Protein AF-A0A9P8HW50-F1 (afdb_monomer)

Radius of gyration: 18.7 Å; Cα contacts (8 Å, |Δi|>4): 55; chains: 1; bounding box: 44×31×50 Å

Organism: NCBI:txid1670608

Structure (mmCIF, N/CA/C/O backbone):
data_AF-A0A9P8HW50-F1
#
_entry.id   AF-A0A9P8HW50-F1
#
loop_
_atom_site.group_PDB
_atom_site.id
_atom_site.type_symbol
_atom_site.label_atom_id
_atom_site.label_alt_id
_atom_site.label_comp_id
_atom_site.label_asym_id
_atom_site.label_entity_id
_atom_site.label_seq_id
_atom_site.pdbx_PDB_ins_code
_atom_site.Cartn_x
_atom_site.Cartn_y
_atom_site.Cartn_z
_atom_site.occupancy
_atom_site.B_iso_or_equiv
_atom_site.auth_seq_id
_atom_site.auth_comp_id
_atom_site.auth_asym_id
_atom_site.auth_atom_id
_atom_site.pdbx_PDB_model_num
ATOM 1 N N . MET A 1 1 ? -5.027 7.099 -6.311 1.00 77.62 1 MET A N 1
ATOM 2 C CA . MET A 1 1 ? -4.134 5.931 -6.470 1.00 77.62 1 MET A CA 1
ATOM 3 C C . MET A 1 1 ? -4.250 5.451 -7.908 1.00 77.62 1 MET A C 1
ATOM 5 O O . MET A 1 1 ? -5.367 5.417 -8.410 1.00 77.62 1 MET A O 1
ATOM 9 N N . LEU A 1 2 ? -3.144 5.155 -8.586 1.00 90.19 2 LEU A N 1
ATOM 10 C CA . LEU A 1 2 ? -3.185 4.665 -9.969 1.00 90.19 2 LEU A CA 1
ATOM 11 C C . LEU A 1 2 ? -3.407 3.139 -9.988 1.00 90.19 2 LEU A C 1
ATOM 13 O O . LEU A 1 2 ? -2.993 2.468 -9.043 1.00 90.19 2 LEU A O 1
ATOM 17 N N . PRO A 1 3 ? -4.028 2.563 -11.032 1.00 92.94 3 PRO A N 1
ATOM 18 C CA . PRO A 1 3 ? -4.408 1.147 -11.048 1.00 92.94 3 PRO A CA 1
ATOM 19 C C . PRO A 1 3 ? -3.244 0.170 -11.323 1.00 92.94 3 PRO A C 1
ATOM 21 O O . PRO A 1 3 ? -3.492 -0.984 -11.648 1.00 92.94 3 PRO A O 1
ATOM 24 N N . TYR A 1 4 ? -1.981 0.584 -11.169 1.00 92.69 4 TYR A N 1
ATOM 25 C CA . TYR A 1 4 ? -0.807 -0.215 -11.563 1.00 92.69 4 TYR A CA 1
ATOM 26 C C . TYR A 1 4 ? -0.440 -1.354 -10.606 1.00 92.69 4 TYR A C 1
ATOM 28 O O . TYR A 1 4 ? 0.274 -2.265 -11.003 1.00 92.69 4 TYR A O 1
ATOM 36 N N . LEU A 1 5 ? -0.935 -1.326 -9.364 1.00 91.69 5 LEU A N 1
ATOM 37 C CA . LEU A 1 5 ? -0.699 -2.389 -8.373 1.00 91.69 5 LEU A CA 1
ATOM 38 C C . LEU A 1 5 ? -1.953 -3.216 -8.051 1.00 91.69 5 LEU A C 1
ATOM 40 O O . LEU A 1 5 ? -1.924 -4.052 -7.148 1.00 91.69 5 LEU A O 1
ATOM 44 N N . ALA A 1 6 ? -3.080 -2.929 -8.716 1.00 91.19 6 ALA A N 1
ATOM 45 C CA . ALA A 1 6 ? -4.387 -3.530 -8.428 1.00 91.19 6 ALA A CA 1
ATOM 46 C C . ALA A 1 6 ? -4.813 -3.461 -6.938 1.00 91.19 6 ALA A C 1
ATOM 48 O O . ALA A 1 6 ? -5.595 -4.275 -6.461 1.00 91.19 6 ALA A O 1
ATOM 49 N N . GLN A 1 7 ? -4.323 -2.467 -6.184 1.00 93.00 7 GLN A N 1
ATOM 50 C CA . GLN A 1 7 ? -4.537 -2.376 -4.732 1.00 93.00 7 GLN A CA 1
ATOM 51 C C . GLN A 1 7 ? -5.766 -1.562 -4.312 1.00 93.00 7 GLN A C 1
ATOM 53 O O . GLN A 1 7 ? -5.996 -1.420 -3.118 1.00 93.00 7 GLN A O 1
ATOM 58 N N . GLY A 1 8 ? -6.546 -0.992 -5.238 1.00 92.81 8 GLY A N 1
ATOM 59 C CA . GLY A 1 8 ? -7.631 -0.071 -4.871 1.00 92.81 8 GLY A CA 1
ATOM 60 C C . GLY A 1 8 ? -8.670 -0.755 -3.983 1.00 92.81 8 GLY A C 1
ATOM 61 O O . GLY A 1 8 ? -8.867 -0.360 -2.838 1.00 92.81 8 GLY A O 1
ATOM 62 N N . ALA A 1 9 ? -9.253 -1.845 -4.489 1.00 95.06 9 ALA A N 1
ATOM 63 C CA . ALA A 1 9 ? -10.228 -2.638 -3.745 1.00 95.06 9 ALA A CA 1
ATOM 64 C C . ALA A 1 9 ? -9.619 -3.281 -2.487 1.00 95.06 9 ALA A C 1
ATOM 66 O O . ALA A 1 9 ? -10.233 -3.246 -1.424 1.00 95.06 9 ALA A O 1
ATOM 67 N N . ASN A 1 10 ? -8.392 -3.803 -2.582 1.00 94.50 10 ASN A N 1
ATOM 68 C CA . ASN A 1 10 ? -7.694 -4.409 -1.444 1.00 94.50 10 ASN A CA 1
ATOM 69 C C . ASN A 1 10 ? -7.475 -3.400 -0.309 1.00 94.50 10 ASN A C 1
ATOM 71 O O . ASN A 1 10 ? -7.733 -3.717 0.847 1.00 94.50 10 ASN A O 1
ATOM 75 N N . SER A 1 11 ? -7.077 -2.166 -0.635 1.00 95.12 11 SER A N 1
ATOM 76 C CA . SER A 1 11 ? -6.895 -1.097 0.354 1.00 95.12 11 SER A CA 1
ATOM 77 C C . SER A 1 11 ? -8.211 -0.765 1.047 1.00 95.12 11 SER A C 1
ATOM 79 O O . SER A 1 11 ? -8.231 -0.643 2.264 1.00 95.12 11 SER A O 1
ATOM 81 N N . SER A 1 12 ? -9.320 -0.702 0.304 1.00 96.75 12 SER A N 1
ATOM 82 C CA . SER A 1 12 ? -10.644 -0.477 0.895 1.00 96.75 12 SER A CA 1
ATOM 83 C C . SER A 1 12 ? -11.097 -1.623 1.806 1.00 96.75 12 SER A C 1
ATOM 85 O O . SER A 1 12 ? -11.747 -1.369 2.818 1.00 96.75 12 SER A O 1
ATOM 87 N N . LEU A 1 13 ? -10.752 -2.875 1.483 1.00 98.19 13 LEU A N 1
ATOM 88 C CA . LEU A 1 13 ? -11.011 -4.021 2.362 1.00 98.19 13 LEU A CA 1
ATOM 89 C C . LEU A 1 13 ? -10.187 -3.931 3.655 1.00 98.19 13 LEU A C 1
ATOM 91 O O . LEU A 1 13 ? -10.738 -4.118 4.740 1.00 98.19 13 LEU A O 1
ATOM 95 N N . GLU A 1 14 ? -8.894 -3.601 3.552 1.00 97.75 14 GLU A N 1
ATOM 96 C CA . GLU A 1 14 ? -8.027 -3.351 4.711 1.00 97.75 14 GLU A CA 1
ATOM 97 C C . GLU A 1 14 ? -8.589 -2.210 5.587 1.00 97.75 14 GLU A C 1
ATOM 99 O O . GLU A 1 14 ? -8.693 -2.353 6.807 1.00 97.75 14 GLU A O 1
ATOM 104 N N . ASP A 1 15 ? -9.000 -1.099 4.970 1.00 98.25 15 ASP A N 1
ATOM 105 C CA . ASP A 1 15 ? -9.584 0.063 5.646 1.00 98.25 15 ASP A CA 1
ATOM 106 C C . ASP A 1 15 ? -10.882 -0.305 6.376 1.00 98.25 15 ASP A C 1
ATOM 108 O O . ASP A 1 15 ? -11.051 0.027 7.550 1.00 98.25 15 ASP A O 1
ATOM 112 N N . GLY A 1 16 ? -11.779 -1.040 5.711 1.00 98.38 16 GLY A N 1
ATOM 113 C CA . GLY A 1 16 ? -13.034 -1.508 6.293 1.00 98.38 16 GLY A CA 1
ATOM 114 C C . GLY A 1 16 ? -12.821 -2.430 7.494 1.00 98.38 16 GLY A C 1
ATOM 115 O O . GLY A 1 16 ? -13.502 -2.280 8.510 1.00 98.38 16 GLY A O 1
ATOM 116 N N . ALA A 1 17 ? -11.847 -3.342 7.419 1.00 98.56 17 ALA A N 1
ATOM 117 C CA . ALA A 1 17 ? -11.506 -4.233 8.524 1.00 98.56 17 ALA A CA 1
ATOM 118 C C . ALA A 1 17 ? -10.972 -3.460 9.743 1.00 98.56 17 ALA A C 1
ATOM 120 O O . ALA A 1 17 ? -11.445 -3.668 10.863 1.00 98.56 17 ALA A O 1
ATOM 121 N N . VAL A 1 18 ? -10.023 -2.540 9.533 1.00 98.56 18 VAL A N 1
ATOM 122 C CA . VAL A 1 18 ? -9.428 -1.745 10.621 1.00 98.56 18 VAL A CA 1
ATOM 123 C C . VAL A 1 18 ? -10.454 -0.794 11.229 1.00 98.56 18 VAL A C 1
ATOM 125 O O . VAL A 1 18 ? -10.629 -0.775 12.448 1.00 98.56 18 VAL A O 1
ATOM 128 N N . LEU A 1 19 ? -11.172 -0.036 10.400 1.00 98.38 19 LEU A N 1
ATOM 129 C CA . LEU A 1 19 ? -12.167 0.918 10.876 1.00 98.38 19 LEU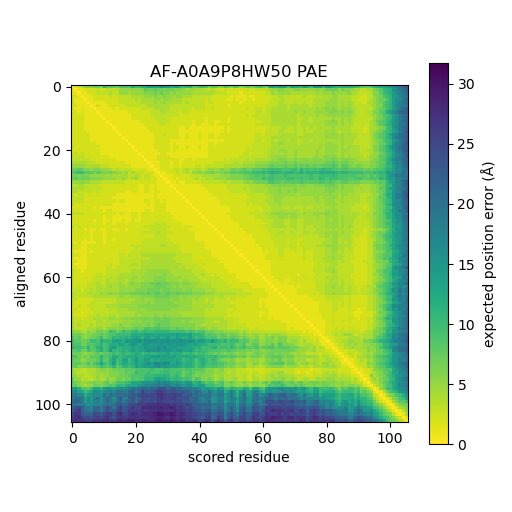 A CA 1
ATOM 130 C C . LEU A 1 19 ? -13.322 0.210 11.592 1.00 98.38 19 LEU A C 1
ATOM 132 O O . LEU A 1 19 ? -13.720 0.634 12.675 1.00 98.38 19 LEU A O 1
ATOM 136 N N . GLY A 1 20 ? -13.823 -0.898 11.036 1.00 98.50 20 GLY A N 1
ATOM 137 C CA . GLY A 1 20 ? -14.870 -1.705 11.660 1.00 98.50 20 GLY A CA 1
ATOM 138 C C . GLY A 1 20 ? -14.451 -2.251 13.026 1.00 98.50 20 GLY A C 1
ATOM 139 O O . GLY A 1 20 ? -15.221 -2.176 13.986 1.00 98.50 20 GLY A O 1
ATOM 140 N N . PHE A 1 21 ? -13.209 -2.731 13.150 1.00 98.56 21 PHE A N 1
ATOM 141 C CA . PHE A 1 21 ? -12.662 -3.178 14.429 1.00 98.56 21 PHE A CA 1
ATOM 142 C C . PHE A 1 21 ? -12.597 -2.043 15.461 1.00 98.56 21 PHE A C 1
ATOM 144 O O . PHE A 1 21 ? -13.063 -2.223 16.587 1.00 98.56 21 PHE A O 1
ATOM 151 N N . LEU A 1 22 ? -12.052 -0.881 15.084 1.00 98.44 22 LEU A N 1
ATOM 152 C CA . LEU A 1 22 ? -11.903 0.274 15.977 1.00 98.44 22 LEU A CA 1
ATOM 153 C C . LEU A 1 22 ? -13.261 0.817 16.430 1.00 98.44 22 LEU A C 1
ATOM 155 O O . LEU A 1 22 ? -13.485 1.008 17.626 1.00 98.44 22 LEU A O 1
ATOM 159 N N . LEU A 1 23 ? -14.204 0.979 15.500 1.00 98.00 23 LEU A N 1
ATOM 160 C CA . LEU A 1 23 ? -15.561 1.421 15.820 1.00 98.00 23 LEU A CA 1
ATOM 161 C C . LEU A 1 23 ? -16.301 0.416 16.718 1.00 98.00 23 LEU A C 1
ATOM 163 O O . LEU A 1 23 ? -17.054 0.831 17.593 1.00 98.00 23 LEU A O 1
ATOM 167 N N . GLY A 1 24 ? -16.029 -0.889 16.606 1.00 97.94 24 GLY A N 1
ATOM 168 C CA . GLY A 1 24 ? -16.562 -1.904 17.528 1.00 97.94 24 GLY A CA 1
ATOM 169 C C . GLY A 1 24 ? -16.077 -1.766 18.984 1.00 97.94 24 GLY A C 1
ATOM 170 O O . GLY A 1 24 ? -16.664 -2.348 19.908 1.00 97.94 24 GLY A O 1
ATOM 171 N N . LYS A 1 25 ? -15.009 -0.996 19.228 1.00 96.81 25 LYS A N 1
ATOM 172 C CA . LYS A 1 25 ? -14.493 -0.693 20.575 1.00 96.81 25 LYS A CA 1
ATOM 173 C C . LYS A 1 25 ? -15.057 0.596 21.167 1.00 96.81 25 LYS A C 1
ATOM 175 O O . LYS A 1 25 ? -14.972 0.767 22.381 1.00 96.81 25 LYS A O 1
ATOM 180 N N . VAL A 1 26 ? -15.677 1.451 20.357 1.00 97.44 26 VAL A N 1
ATOM 181 C CA . VAL A 1 26 ? -16.313 2.692 20.814 1.00 97.44 26 VAL A CA 1
ATOM 182 C C . VAL A 1 26 ? -17.452 2.365 21.791 1.00 97.44 26 VAL A C 1
ATOM 184 O O . VAL A 1 26 ? -18.181 1.381 21.628 1.00 97.44 26 VAL A O 1
ATOM 187 N N . ARG A 1 27 ? -17.577 3.163 22.858 1.00 94.75 27 ARG A N 1
ATOM 188 C CA . ARG A 1 27 ? -18.624 3.015 23.894 1.00 94.75 27 ARG A CA 1
ATOM 189 C C . ARG A 1 27 ? -19.562 4.217 23.986 1.00 94.75 27 ARG A C 1
ATOM 191 O O . ARG A 1 27 ? -20.646 4.090 24.546 1.00 94.75 27 ARG A O 1
ATOM 198 N N . GLY A 1 28 ? -19.185 5.332 23.372 1.00 95.06 28 GLY A N 1
ATOM 199 C CA . GLY A 1 28 ? -19.969 6.555 23.306 1.00 95.06 28 GLY A CA 1
ATOM 200 C C . GLY A 1 28 ? -19.410 7.500 22.245 1.00 95.06 28 GLY A C 1
ATOM 201 O O . GLY A 1 28 ? -18.324 7.286 21.702 1.00 95.06 28 GLY A O 1
ATOM 202 N N . LYS A 1 29 ? -20.183 8.528 21.889 1.00 95.50 29 LYS A N 1
ATOM 203 C CA . LYS A 1 29 ? -19.855 9.434 20.774 1.00 95.50 29 LYS A CA 1
ATOM 204 C C . LYS A 1 29 ? -18.547 10.198 20.993 1.00 95.50 29 LYS A C 1
ATOM 206 O O . LYS A 1 29 ? -17.873 10.541 20.030 1.00 95.50 29 LYS A O 1
ATOM 211 N N . GLU A 1 30 ? -18.192 10.436 22.247 1.00 96.19 30 GLU A N 1
ATOM 212 C CA . GLU A 1 30 ? -16.978 11.118 22.680 1.00 96.19 30 GLU A CA 1
ATOM 213 C C . GLU A 1 30 ? -15.687 10.388 22.277 1.00 96.19 30 GLU A C 1
ATOM 215 O O . GLU A 1 30 ? -14.698 11.052 21.992 1.00 96.19 30 GLU A O 1
ATOM 220 N N . THR A 1 31 ? -15.708 9.053 22.157 1.00 96.12 31 THR A N 1
ATOM 221 C CA . THR A 1 31 ? -14.522 8.244 21.790 1.00 96.12 31 THR A CA 1
ATOM 222 C C . THR A 1 31 ? -14.409 7.952 20.288 1.00 96.12 31 THR A C 1
ATOM 224 O O . THR A 1 31 ? -13.458 7.308 19.847 1.00 96.12 31 THR A O 1
ATOM 227 N N . ILE A 1 32 ? -15.349 8.440 19.465 1.00 97.88 32 ILE A N 1
ATOM 228 C CA . ILE A 1 32 ? -15.304 8.254 18.003 1.00 97.88 32 ILE A CA 1
ATOM 229 C C . ILE A 1 32 ? -14.088 8.962 17.404 1.00 97.88 32 ILE A C 1
ATOM 231 O O . ILE A 1 32 ? -13.421 8.397 16.541 1.00 97.88 32 ILE A O 1
ATOM 235 N N . LYS A 1 33 ? -13.793 10.187 17.857 1.00 97.88 33 LYS A N 1
ATOM 236 C CA . LYS A 1 33 ? -12.661 10.970 17.348 1.00 97.88 33 LYS A CA 1
ATOM 237 C C . LYS A 1 33 ? -11.344 10.214 17.535 1.00 97.88 33 LYS A C 1
ATOM 239 O O . LYS A 1 33 ? -10.607 10.055 16.569 1.00 97.88 33 LYS A O 1
ATOM 244 N N . ASP A 1 34 ? -11.115 9.676 18.728 1.00 97.38 34 ASP A N 1
ATOM 245 C CA . ASP A 1 34 ? -9.900 8.923 19.053 1.00 97.38 34 ASP A CA 1
ATOM 246 C C . ASP A 1 34 ? -9.766 7.660 18.184 1.00 97.38 34 ASP A C 1
ATOM 248 O O . ASP A 1 34 ? -8.682 7.332 17.701 1.00 97.38 34 ASP A O 1
ATOM 252 N N . ALA A 1 35 ? -10.881 6.965 17.919 1.00 98.31 35 ALA A N 1
ATOM 253 C CA . ALA A 1 35 ? -10.899 5.808 17.026 1.00 98.31 35 ALA A CA 1
ATOM 254 C C . ALA A 1 35 ? -10.547 6.182 15.573 1.00 98.31 35 ALA A C 1
ATOM 256 O O . ALA A 1 35 ? -9.824 5.439 14.908 1.00 98.31 35 ALA A O 1
ATOM 257 N N . LEU A 1 36 ? -11.023 7.329 15.078 1.00 98.38 36 LEU A N 1
ATOM 258 C CA . LEU A 1 36 ? -10.700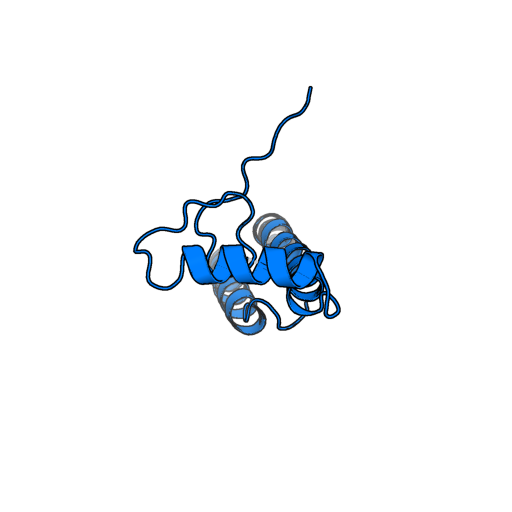 7.820 13.733 1.00 98.38 36 LEU A CA 1
ATOM 259 C C . LEU A 1 36 ? -9.242 8.284 13.615 1.00 98.38 36 LEU A C 1
ATOM 261 O O . LEU A 1 36 ? -8.602 8.022 12.598 1.00 98.38 36 LEU A O 1
ATOM 265 N N . GLU A 1 37 ? -8.693 8.914 14.653 1.00 98.50 37 GLU A N 1
ATOM 266 C CA . GLU A 1 37 ? -7.274 9.286 14.696 1.00 98.50 37 GLU A CA 1
ATOM 267 C C . GLU A 1 37 ? -6.378 8.046 14.693 1.00 98.50 37 GLU A C 1
ATOM 269 O O . GLU A 1 37 ? -5.401 7.976 13.948 1.00 98.50 37 GLU A O 1
ATOM 274 N N . MET A 1 38 ? -6.750 7.016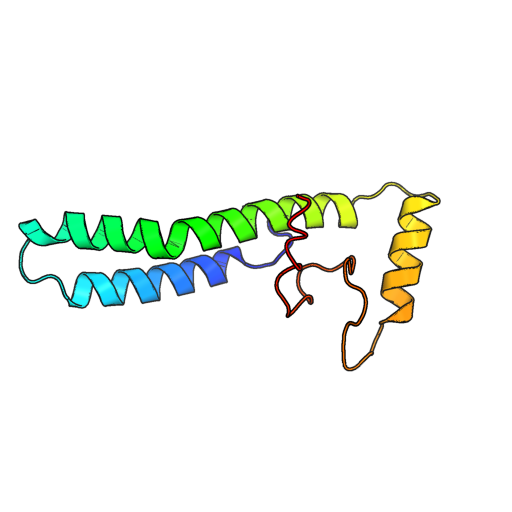 15.456 1.00 98.25 38 MET A N 1
ATOM 275 C CA . MET A 1 38 ? -6.039 5.739 15.452 1.00 98.25 38 MET A CA 1
ATOM 276 C C . MET A 1 38 ? -6.116 5.047 14.087 1.00 98.25 38 MET A C 1
ATOM 278 O O . MET A 1 38 ? -5.112 4.518 13.609 1.00 98.25 38 MET A O 1
ATOM 282 N N . TYR A 1 39 ? -7.280 5.084 13.433 1.00 98.62 39 TYR A N 1
ATOM 283 C CA . TYR A 1 39 ? -7.435 4.602 12.062 1.00 98.62 39 TYR A CA 1
ATOM 284 C C . TYR A 1 39 ? -6.470 5.316 11.104 1.00 98.62 39 TYR A C 1
ATOM 286 O O . TYR A 1 39 ? -5.759 4.641 10.357 1.00 98.62 39 TYR A O 1
ATOM 294 N N . GLU A 1 40 ? -6.397 6.654 11.149 1.00 98.44 40 GLU A N 1
ATOM 295 C CA . GLU A 1 40 ? -5.478 7.420 10.300 1.00 98.44 40 GLU A CA 1
ATOM 296 C C . GLU A 1 40 ? -4.027 6.996 10.547 1.00 98.44 40 GLU A C 1
ATOM 298 O O . GLU A 1 40 ? -3.322 6.667 9.592 1.00 98.44 40 GLU A O 1
ATOM 303 N N . VAL A 1 41 ? -3.593 6.931 11.809 1.00 98.31 41 VAL A N 1
ATOM 304 C CA . VAL A 1 41 ? -2.223 6.526 12.169 1.00 98.31 41 VAL A CA 1
ATOM 305 C C . VAL A 1 41 ? -1.880 5.142 11.607 1.00 98.31 41 VAL A C 1
ATOM 307 O O . VAL A 1 41 ? -0.797 4.955 11.054 1.00 98.31 41 VAL A O 1
ATOM 310 N N . ILE A 1 42 ? -2.803 4.181 11.697 1.00 97.94 42 ILE A N 1
ATOM 311 C CA . ILE A 1 42 ? -2.587 2.808 11.220 1.00 97.94 42 ILE A CA 1
ATOM 312 C C . ILE A 1 42 ? -2.563 2.736 9.684 1.00 97.94 42 ILE A C 1
ATOM 314 O O . ILE A 1 42 ? -1.772 1.984 9.110 1.00 97.94 42 ILE A O 1
ATOM 318 N N . ARG A 1 43 ? -3.439 3.478 8.994 1.00 98.00 43 ARG A N 1
ATOM 319 C CA . ARG A 1 43 ? -3.711 3.278 7.558 1.00 98.00 43 ARG A CA 1
ATOM 320 C C . ARG A 1 43 ? -2.996 4.245 6.625 1.00 98.00 43 ARG A C 1
ATOM 322 O O . ARG A 1 43 ? -2.705 3.874 5.486 1.00 98.00 43 ARG A O 1
ATOM 329 N N . LYS A 1 44 ? -2.649 5.446 7.089 1.00 96.88 44 LYS A N 1
ATOM 330 C CA . LYS A 1 44 ? -2.038 6.497 6.261 1.00 96.88 44 LYS A CA 1
ATOM 331 C C . LYS A 1 44 ? -0.733 6.049 5.616 1.00 96.88 44 LYS A C 1
ATOM 333 O O . LYS A 1 44 ? -0.605 6.108 4.396 1.00 96.88 44 LYS A O 1
ATOM 338 N N . GLY A 1 45 ? 0.198 5.516 6.411 1.00 95.62 45 GLY A N 1
ATOM 339 C CA . GLY A 1 45 ? 1.498 5.065 5.905 1.00 95.62 45 GLY A CA 1
ATOM 340 C C . GLY A 1 45 ? 1.373 3.981 4.830 1.00 95.62 45 GLY A C 1
ATOM 341 O O . GLY A 1 45 ? 2.067 4.027 3.813 1.00 95.62 45 GLY A O 1
ATOM 342 N N . ARG A 1 46 ? 0.430 3.046 5.007 1.00 94.38 46 ARG A N 1
ATOM 343 C CA . ARG A 1 46 ? 0.133 2.001 4.021 1.00 94.38 46 ARG A CA 1
ATOM 344 C C . ARG A 1 46 ? -0.441 2.589 2.732 1.00 94.38 46 ARG A C 1
ATOM 346 O O . ARG A 1 46 ? 0.068 2.272 1.658 1.00 94.38 46 ARG A O 1
ATOM 353 N N . GLY A 1 47 ? -1.452 3.452 2.824 1.00 94.19 47 GLY A N 1
ATOM 354 C CA . GLY A 1 47 ? -2.076 4.082 1.656 1.00 94.19 47 GLY A CA 1
ATOM 355 C C . GLY A 1 47 ? -1.095 4.938 0.849 1.00 94.19 47 GLY A C 1
ATOM 356 O O . GLY A 1 47 ? -1.036 4.840 -0.378 1.00 94.19 47 GLY A O 1
ATOM 357 N N . GLU A 1 48 ? -0.261 5.724 1.531 1.00 95.00 48 GLU A N 1
ATOM 358 C CA . GLU A 1 48 ? 0.777 6.536 0.891 1.00 95.00 48 GLU A CA 1
ATOM 359 C C . GLU A 1 48 ? 1.858 5.678 0.223 1.00 95.00 48 GLU A C 1
ATOM 361 O O . GLU A 1 48 ? 2.296 6.004 -0.881 1.00 95.00 48 GLU A O 1
ATOM 366 N N . ALA A 1 49 ? 2.270 4.568 0.847 1.00 92.12 49 ALA A N 1
ATOM 367 C CA . ALA A 1 49 ? 3.229 3.639 0.253 1.00 92.12 49 ALA A CA 1
ATOM 368 C C . ALA A 1 49 ? 2.697 3.038 -1.054 1.00 92.12 49 ALA A C 1
ATOM 370 O O . ALA A 1 49 ? 3.376 3.113 -2.075 1.00 92.12 49 ALA A O 1
ATOM 371 N N . ILE A 1 50 ? 1.456 2.540 -1.063 1.00 92.50 50 ILE A N 1
ATOM 372 C CA . ILE A 1 50 ? 0.821 2.027 -2.288 1.00 92.50 50 ILE A CA 1
ATOM 373 C C . ILE A 1 50 ? 0.741 3.123 -3.355 1.00 92.50 50 ILE A C 1
ATOM 375 O O . ILE A 1 50 ? 1.007 2.868 -4.532 1.00 92.50 50 ILE A O 1
ATOM 379 N N . GLY A 1 51 ? 0.388 4.347 -2.954 1.00 92.88 51 GLY A N 1
ATOM 380 C CA . GLY A 1 51 ? 0.359 5.505 -3.840 1.00 92.88 51 GLY A CA 1
ATOM 381 C C . GLY A 1 51 ? 1.705 5.735 -4.527 1.00 92.88 51 GLY A C 1
ATOM 382 O O . GLY A 1 51 ? 1.752 5.765 -5.756 1.00 92.88 51 GLY A O 1
ATOM 383 N N . ARG A 1 52 ? 2.789 5.836 -3.748 1.00 92.50 52 ARG A N 1
ATOM 384 C CA . ARG A 1 52 ? 4.157 6.030 -4.259 1.00 92.50 52 ARG A CA 1
ATOM 385 C C . ARG A 1 52 ? 4.597 4.895 -5.179 1.00 92.50 52 ARG A C 1
ATOM 387 O O . ARG A 1 52 ? 5.036 5.166 -6.294 1.00 92.50 52 ARG A O 1
ATOM 394 N N . GLU A 1 53 ? 4.425 3.641 -4.764 1.00 91.19 53 GLU A N 1
ATOM 395 C CA . GLU A 1 53 ? 4.820 2.496 -5.593 1.00 91.19 53 GLU A CA 1
ATOM 396 C C . GLU A 1 53 ? 3.999 2.414 -6.888 1.00 91.19 53 GLU A C 1
ATOM 398 O O . GLU A 1 53 ? 4.531 2.026 -7.922 1.00 91.19 53 GLU A O 1
ATOM 403 N N . SER A 1 54 ? 2.732 2.847 -6.885 1.00 92.12 54 SER A N 1
ATOM 404 C CA . SER A 1 54 ? 1.916 2.887 -8.109 1.00 92.12 54 SER A CA 1
ATOM 405 C C . SER A 1 54 ? 2.445 3.897 -9.132 1.00 92.12 54 SER A C 1
ATOM 407 O O . SER A 1 54 ? 2.341 3.653 -10.333 1.00 92.12 54 SER A O 1
ATOM 409 N N . PHE A 1 55 ? 3.006 5.026 -8.686 1.00 93.31 55 PHE A N 1
ATOM 410 C CA . PHE A 1 55 ? 3.659 5.987 -9.583 1.00 93.31 55 PHE A CA 1
ATOM 411 C C . PHE A 1 55 ? 4.965 5.434 -10.152 1.00 93.31 55 PHE A C 1
ATOM 413 O O . PHE A 1 55 ? 5.178 5.538 -11.356 1.00 93.31 5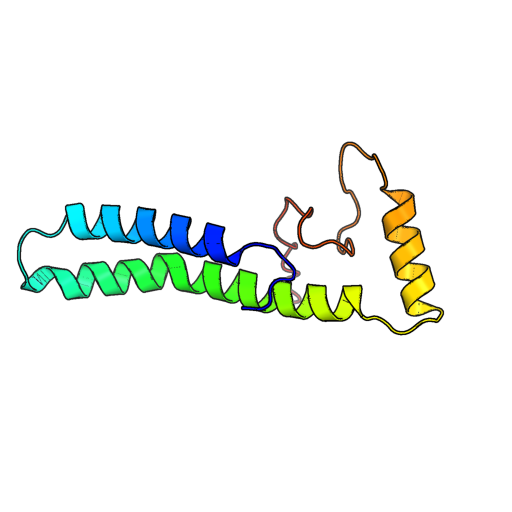5 PHE A O 1
ATOM 420 N N . ARG A 1 56 ? 5.779 4.768 -9.327 1.00 91.38 56 ARG A N 1
ATOM 421 C CA . ARG A 1 56 ? 6.994 4.098 -9.811 1.00 91.38 56 ARG A CA 1
ATOM 422 C C . ARG A 1 56 ? 6.667 2.986 -10.804 1.00 91.38 56 ARG A C 1
ATOM 424 O O . ARG A 1 56 ? 7.275 2.912 -11.860 1.00 91.38 56 ARG A O 1
ATOM 431 N N . GLN A 1 57 ? 5.649 2.171 -10.519 1.00 93.88 57 GLN A N 1
ATOM 432 C CA . GLN A 1 57 ? 5.205 1.127 -11.443 1.00 93.88 57 GLN A CA 1
ATOM 433 C C . GLN A 1 57 ? 4.727 1.720 -12.774 1.00 93.88 57 GLN A C 1
ATOM 435 O O . GLN A 1 57 ? 5.019 1.161 -13.826 1.00 93.88 57 GLN A O 1
ATOM 440 N N . ARG A 1 58 ? 4.023 2.863 -12.752 1.00 94.38 58 ARG A N 1
ATOM 441 C CA . ARG A 1 58 ? 3.662 3.587 -13.980 1.00 94.38 58 ARG A CA 1
ATOM 442 C C . ARG A 1 58 ? 4.904 3.899 -14.809 1.00 94.38 58 ARG A C 1
ATOM 444 O O . ARG A 1 58 ? 4.891 3.623 -16.001 1.00 94.38 58 ARG A O 1
ATOM 451 N N . GLU A 1 59 ? 5.922 4.487 -14.187 1.00 93.44 59 GLU A N 1
ATOM 452 C CA . GLU A 1 59 ? 7.172 4.874 -14.852 1.00 93.44 59 GLU A CA 1
ATOM 453 C C . GLU A 1 59 ? 7.860 3.651 -15.456 1.00 93.44 59 GLU A C 1
ATOM 455 O O . GLU A 1 59 ? 8.114 3.636 -16.655 1.00 93.44 59 GLU A O 1
ATOM 460 N N . THR A 1 60 ? 8.030 2.579 -14.678 1.00 93.50 60 THR A N 1
ATOM 461 C CA . THR A 1 60 ? 8.647 1.334 -15.149 1.00 93.50 60 THR A CA 1
ATOM 462 C C . THR A 1 60 ? 7.882 0.680 -16.299 1.00 93.50 60 THR A C 1
ATOM 464 O O . THR A 1 60 ? 8.498 0.098 -17.186 1.00 93.50 60 THR A O 1
ATOM 467 N N . LEU A 1 61 ? 6.546 0.745 -16.308 1.00 92.25 61 LEU A N 1
ATOM 468 C CA . LEU A 1 61 ? 5.728 0.140 -17.365 1.00 92.25 61 LEU A CA 1
ATOM 469 C C . LEU A 1 61 ? 5.656 0.979 -18.648 1.00 92.25 61 LEU A C 1
ATOM 471 O O . LEU A 1 61 ? 5.324 0.420 -19.687 1.00 92.25 61 LEU A O 1
AT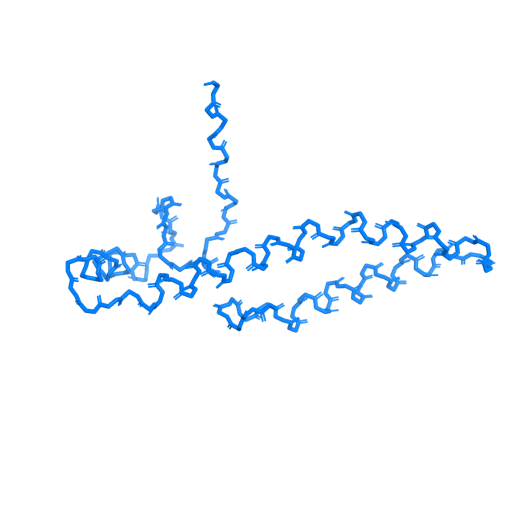OM 475 N N . HIS A 1 62 ? 5.969 2.276 -18.585 1.00 95.38 62 HIS A N 1
ATOM 476 C CA . HIS A 1 62 ? 5.868 3.209 -19.716 1.00 95.38 62 HIS A CA 1
ATOM 477 C C . HIS A 1 62 ? 7.228 3.769 -20.151 1.00 95.38 62 HIS A C 1
ATOM 479 O O . HIS A 1 62 ? 7.277 4.848 -20.744 1.00 95.38 62 HIS A O 1
ATOM 485 N N . ILE A 1 63 ? 8.327 3.069 -19.853 1.00 96.44 63 ILE A N 1
ATOM 486 C CA . ILE A 1 63 ? 9.634 3.411 -20.425 1.00 96.44 63 ILE A CA 1
ATOM 487 C C . ILE A 1 63 ? 9.490 3.351 -21.956 1.00 96.44 63 ILE A C 1
ATOM 489 O O . ILE A 1 63 ? 9.012 2.329 -22.458 1.00 96.44 63 ILE A O 1
ATOM 493 N N . PRO A 1 64 ? 9.834 4.425 -22.693 1.00 97.56 64 PRO A N 1
ATOM 494 C CA . PRO A 1 64 ? 9.809 4.405 -24.149 1.00 97.56 64 PRO A CA 1
ATOM 495 C C . PRO A 1 64 ? 10.740 3.330 -24.709 1.00 97.56 64 PRO A C 1
ATOM 497 O O . PRO A 1 64 ? 11.752 3.001 -24.091 1.00 97.56 64 PRO A O 1
ATOM 500 N N . ASP A 1 65 ? 10.429 2.838 -25.904 1.00 97.81 65 ASP A N 1
ATOM 501 C CA . ASP A 1 65 ? 11.275 1.868 -26.598 1.00 97.81 65 ASP A CA 1
ATOM 502 C C . ASP A 1 65 ? 12.722 2.382 -26.709 1.00 97.81 65 ASP A C 1
ATOM 504 O O . ASP A 1 65 ? 12.970 3.518 -27.132 1.00 97.81 65 ASP A O 1
ATOM 508 N N . GLY A 1 66 ? 13.683 1.544 -26.313 1.00 98.00 66 GLY A N 1
ATOM 509 C CA . GLY A 1 66 ? 15.103 1.885 -26.292 1.00 98.00 66 GLY A CA 1
ATOM 510 C C . GLY A 1 66 ? 15.904 1.101 -25.247 1.00 98.00 66 GLY A C 1
ATOM 511 O O . GLY A 1 66 ? 15.363 0.218 -24.582 1.00 98.00 66 GLY A O 1
ATOM 512 N N . PRO A 1 67 ? 17.191 1.445 -25.047 1.00 98.12 67 PRO A N 1
ATOM 513 C CA . PRO A 1 67 ? 18.103 0.661 -24.209 1.00 98.12 67 PRO A CA 1
ATOM 514 C C . PRO A 1 67 ? 17.633 0.459 -22.759 1.00 98.12 67 PRO A C 1
ATOM 516 O O . PRO A 1 67 ? 17.865 -0.590 -22.165 1.00 98.12 67 PRO A O 1
ATOM 519 N N . GLU A 1 68 ? 16.953 1.450 -22.178 1.00 95.94 68 GLU A N 1
ATOM 520 C CA . GLU A 1 68 ? 16.412 1.362 -20.814 1.00 95.94 68 GLU A CA 1
ATOM 521 C C . GLU A 1 68 ? 15.251 0.361 -20.721 1.00 95.94 68 GLU A C 1
ATOM 523 O O . GLU A 1 68 ? 15.150 -0.404 -19.759 1.00 95.94 68 GLU A O 1
ATOM 528 N N . GLN A 1 69 ? 14.393 0.332 -21.742 1.00 97.50 69 GLN A N 1
ATOM 529 C CA . GLN A 1 69 ? 13.293 -0.618 -21.839 1.00 97.50 69 GLN A CA 1
ATOM 530 C C . GLN A 1 69 ? 13.818 -2.037 -22.103 1.00 97.50 69 GLN A C 1
ATOM 532 O O . GLN A 1 69 ? 13.356 -2.976 -21.457 1.00 97.50 69 GLN A O 1
ATOM 537 N N . GLU A 1 70 ? 14.833 -2.192 -22.955 1.00 97.56 70 GLU A N 1
ATOM 538 C CA . GLU A 1 70 ? 15.510 -3.474 -23.197 1.00 97.56 70 GLU A CA 1
ATOM 539 C C . GLU A 1 70 ? 16.152 -4.036 -21.918 1.00 97.56 70 GLU A C 1
ATOM 541 O O . GLU A 1 70 ? 16.013 -5.224 -21.622 1.00 97.56 70 GLU A O 1
ATOM 546 N N . ALA A 1 71 ? 16.810 -3.189 -21.118 1.00 95.00 71 ALA A N 1
ATOM 547 C CA . ALA A 1 71 ? 17.393 -3.595 -19.840 1.00 95.00 71 ALA A CA 1
ATOM 548 C C . ALA A 1 71 ? 16.320 -4.075 -18.846 1.00 95.00 71 ALA A C 1
ATOM 550 O O . ALA A 1 71 ? 16.468 -5.133 -18.233 1.00 95.00 71 ALA A O 1
ATOM 551 N N . ARG A 1 72 ? 15.207 -3.337 -18.733 1.00 94.62 72 ARG A N 1
ATOM 552 C CA . ARG A 1 72 ? 14.049 -3.721 -17.911 1.00 94.62 72 ARG A CA 1
ATOM 553 C C . ARG A 1 72 ? 13.496 -5.080 -18.340 1.00 94.62 72 ARG A C 1
ATOM 555 O O . ARG A 1 72 ? 13.232 -5.936 -17.494 1.00 94.62 72 ARG A O 1
ATOM 562 N N . ASP A 1 73 ? 13.313 -5.280 -19.641 1.00 95.62 73 ASP A N 1
ATOM 563 C CA . ASP A 1 73 ? 12.805 -6.527 -20.213 1.00 95.62 73 ASP A CA 1
ATOM 564 C C . ASP A 1 73 ? 13.751 -7.705 -19.958 1.00 95.62 73 ASP A C 1
ATOM 566 O O . ASP A 1 73 ? 13.288 -8.789 -19.603 1.00 95.62 73 ASP A O 1
ATOM 570 N N . ALA A 1 74 ? 15.066 -7.498 -20.064 1.00 94.62 74 ALA A N 1
ATOM 571 C CA . ALA A 1 74 ? 16.056 -8.522 -19.745 1.00 94.62 74 ALA A CA 1
ATOM 572 C C . ALA A 1 74 ? 15.949 -8.980 -18.280 1.00 94.62 74 ALA A C 1
ATOM 574 O O . ALA A 1 74 ? 15.955 -10.183 -18.015 1.00 94.62 74 ALA A O 1
ATOM 575 N N . THR A 1 75 ? 15.767 -8.048 -17.336 1.00 91.94 75 THR A N 1
ATOM 576 C CA . THR A 1 75 ? 15.529 -8.378 -15.921 1.00 91.94 75 THR A CA 1
ATOM 577 C C . THR A 1 75 ? 14.238 -9.177 -15.728 1.00 91.94 75 THR A C 1
ATOM 579 O O . THR A 1 75 ? 14.234 -10.172 -15.003 1.00 91.94 75 THR A O 1
ATOM 582 N N . LEU A 1 76 ? 13.145 -8.783 -16.393 1.00 91.56 76 LEU A N 1
ATOM 583 C CA . LEU A 1 76 ? 11.875 -9.516 -16.331 1.00 91.56 76 LEU A CA 1
ATOM 584 C C . LEU A 1 76 ? 12.008 -10.941 -16.886 1.00 91.56 76 LEU A C 1
ATOM 586 O O . LEU A 1 76 ? 11.503 -11.883 -16.279 1.00 91.56 76 LEU A O 1
ATOM 590 N N . LEU A 1 77 ? 12.694 -11.106 -18.020 1.00 93.06 77 LEU A N 1
ATOM 591 C CA . LEU A 1 77 ? 12.919 -12.407 -18.650 1.00 93.06 77 LEU A CA 1
ATOM 592 C C . LEU A 1 77 ? 13.804 -13.315 -17.795 1.00 93.06 77 LEU A C 1
ATOM 594 O O . LEU A 1 77 ? 13.526 -14.507 -17.695 1.00 93.06 77 LEU A O 1
ATOM 598 N N . MET A 1 78 ? 14.832 -12.759 -17.149 1.00 90.31 78 MET A N 1
ATOM 599 C CA . MET A 1 78 ? 15.750 -13.515 -16.295 1.00 90.31 78 MET A CA 1
ATOM 600 C C . MET A 1 78 ? 15.037 -14.213 -15.130 1.00 90.31 78 MET A C 1
ATOM 602 O O . MET A 1 78 ? 15.459 -15.291 -14.719 1.00 90.31 78 MET A O 1
ATOM 606 N N . GLN A 1 79 ? 13.962 -13.620 -14.603 1.00 86.50 79 GLN A N 1
ATOM 607 C CA . GLN A 1 79 ? 13.232 -14.153 -13.444 1.00 86.50 79 GLN A CA 1
ATOM 608 C C . GLN A 1 79 ? 11.862 -14.731 -13.801 1.00 86.50 79 GLN A C 1
ATOM 610 O O . GLN A 1 79 ? 11.058 -15.043 -12.920 1.00 86.50 79 GLN A O 1
ATOM 615 N N . LEU A 1 80 ? 11.581 -14.906 -15.093 1.00 86.00 80 LEU A N 1
ATOM 616 C CA . LEU A 1 80 ? 10.325 -15.483 -15.538 1.00 86.00 80 LEU A CA 1
ATOM 617 C C . LEU A 1 80 ? 10.237 -16.955 -15.108 1.00 86.00 80 LEU A C 1
ATOM 619 O O . LEU A 1 80 ? 10.995 -17.801 -15.574 1.00 86.00 80 LEU A O 1
ATOM 623 N N . GLY A 1 81 ? 9.283 -17.260 -14.228 1.00 82.06 81 GLY A N 1
ATOM 624 C CA . GLY A 1 81 ? 9.088 -18.611 -13.693 1.00 82.06 81 GLY A CA 1
ATOM 625 C C . GLY A 1 81 ? 10.066 -19.000 -12.581 1.00 82.06 81 GLY A C 1
ATOM 626 O O . GLY A 1 81 ? 10.071 -20.161 -12.178 1.00 82.06 81 GLY A O 1
ATOM 627 N N . ALA A 1 82 ? 10.867 -18.058 -12.076 1.00 84.56 82 ALA A N 1
ATOM 628 C CA . ALA A 1 82 ? 11.649 -18.278 -10.867 1.00 84.56 82 ALA A CA 1
ATOM 629 C C . ALA A 1 82 ? 10.716 -18.474 -9.659 1.00 84.56 82 ALA A C 1
ATOM 631 O O . ALA A 1 82 ? 9.689 -17.803 -9.542 1.00 84.56 82 ALA A O 1
ATOM 632 N N . GLU A 1 83 ? 11.080 -19.383 -8.752 1.00 81.00 83 GLU A N 1
ATOM 633 C CA . GLU A 1 83 ? 10.346 -19.576 -7.491 1.00 81.00 83 GLU A CA 1
ATOM 634 C C . GLU A 1 83 ? 10.492 -18.367 -6.555 1.00 81.00 83 GLU A C 1
ATOM 636 O O . GLU A 1 83 ? 9.587 -18.074 -5.775 1.00 81.00 83 GLU A O 1
ATOM 641 N N . GLU A 1 84 ? 11.608 -17.640 -6.665 1.00 82.06 84 GLU A N 1
ATOM 642 C CA . GLU A 1 84 ? 11.913 -16.459 -5.864 1.00 82.06 84 GLU A CA 1
ATOM 643 C C . GLU A 1 84 ? 12.497 -15.334 -6.729 1.00 82.06 84 GLU A C 1
ATOM 645 O O . GLU A 1 84 ? 13.316 -15.561 -7.623 1.00 82.06 84 GLU A 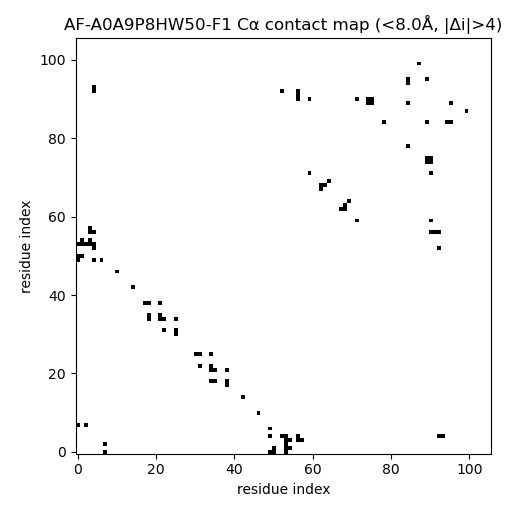O 1
ATOM 650 N N . ILE A 1 85 ? 12.081 -14.100 -6.435 1.00 82.69 85 ILE A N 1
ATOM 651 C CA . ILE A 1 85 ? 12.619 -12.881 -7.041 1.00 82.69 85 ILE A CA 1
ATOM 652 C C . ILE A 1 85 ? 13.821 -12.436 -6.218 1.00 82.69 85 ILE A C 1
ATOM 654 O O . ILE A 1 85 ? 13.683 -11.961 -5.094 1.00 82.69 85 ILE A O 1
ATOM 658 N N . THR A 1 86 ? 15.004 -12.573 -6.801 1.00 82.50 86 THR A N 1
ATOM 659 C CA . THR A 1 86 ? 16.274 -12.186 -6.175 1.00 82.50 86 THR A CA 1
ATOM 660 C C . THR A 1 86 ? 16.730 -10.772 -6.528 1.00 82.50 86 THR A C 1
ATOM 662 O O . THR A 1 86 ? 17.689 -10.295 -5.927 1.00 82.50 86 THR A O 1
ATOM 665 N N . GLU A 1 87 ? 16.093 -10.102 -7.498 1.00 81.56 87 GLU A N 1
ATOM 666 C CA . GLU A 1 87 ? 16.526 -8.772 -7.936 1.00 81.56 87 GLU A CA 1
ATOM 667 C C . GLU A 1 87 ? 15.994 -7.683 -6.996 1.00 81.56 87 GLU A C 1
ATOM 669 O O . GLU A 1 87 ? 14.775 -7.520 -6.882 1.00 81.56 87 GLU A O 1
ATOM 674 N N . PRO A 1 88 ? 16.875 -6.906 -6.332 1.00 73.69 88 PRO A N 1
ATOM 675 C CA . PRO A 1 88 ? 16.447 -5.925 -5.335 1.00 73.69 88 PRO A CA 1
ATOM 676 C C . PRO A 1 88 ? 15.560 -4.805 -5.894 1.00 73.69 88 PRO A C 1
ATOM 678 O O . PRO A 1 88 ? 14.704 -4.293 -5.175 1.00 73.69 88 PRO A O 1
ATOM 681 N N . ASP A 1 89 ? 15.750 -4.427 -7.162 1.00 80.88 89 ASP A N 1
ATOM 682 C CA . ASP A 1 89 ? 14.921 -3.437 -7.866 1.00 80.88 89 ASP A CA 1
ATOM 683 C C . ASP A 1 89 ? 14.166 -4.087 -9.029 1.00 80.88 89 ASP A C 1
ATOM 685 O O . ASP A 1 89 ? 14.222 -3.653 -10.181 1.00 80.88 89 ASP A O 1
ATOM 689 N N . PHE A 1 90 ? 13.478 -5.189 -8.729 1.00 88.75 90 PHE A N 1
ATOM 690 C CA . PHE A 1 90 ? 12.708 -5.899 -9.736 1.00 88.75 90 PHE A CA 1
ATOM 691 C C . PHE A 1 90 ? 11.630 -4.991 -10.373 1.00 88.75 90 PHE A C 1
ATOM 693 O O . PHE A 1 90 ? 10.853 -4.356 -9.648 1.00 88.75 90 PHE A O 1
ATOM 700 N N . PRO A 1 91 ? 11.497 -4.959 -11.718 1.00 88.94 91 PRO A N 1
ATOM 701 C CA . PRO A 1 91 ? 10.591 -4.035 -12.410 1.00 88.94 91 PRO A CA 1
ATOM 702 C C . PRO A 1 91 ? 9.096 -4.178 -12.076 1.00 88.94 91 PRO A C 1
ATOM 704 O O . PRO A 1 91 ? 8.299 -3.273 -12.344 1.00 88.94 91 PRO A O 1
ATOM 707 N N . SER A 1 92 ? 8.678 -5.319 -11.523 1.00 87.50 92 SER A N 1
ATOM 708 C CA . SER A 1 92 ? 7.299 -5.554 -11.088 1.00 87.50 92 SER A CA 1
ATOM 709 C C . SER A 1 92 ? 7.163 -5.402 -9.576 1.00 87.50 92 SER A C 1
ATOM 711 O O . SER A 1 92 ? 7.328 -6.355 -8.815 1.00 87.50 92 SER A O 1
ATOM 713 N N . ARG A 1 93 ? 6.752 -4.215 -9.125 1.00 82.25 93 ARG A N 1
ATOM 714 C CA . ARG A 1 93 ? 6.530 -3.906 -7.700 1.00 82.25 93 ARG A CA 1
ATOM 715 C C . ARG A 1 93 ? 5.337 -4.642 -7.090 1.00 82.25 93 ARG A C 1
ATOM 717 O O . ARG A 1 93 ? 5.134 -4.586 -5.883 1.00 82.25 93 ARG A O 1
ATOM 724 N N . TRP A 1 94 ? 4.543 -5.331 -7.908 1.00 74.44 94 TRP A N 1
ATOM 725 C CA . TRP A 1 94 ? 3.469 -6.207 -7.440 1.00 74.44 94 TRP A CA 1
ATOM 726 C C . TRP A 1 94 ? 3.990 -7.528 -6.857 1.00 74.44 94 TRP A C 1
ATOM 728 O O . TRP A 1 94 ? 3.337 -8.107 -5.995 1.00 74.44 94 TRP A O 1
ATOM 738 N N . GLN A 1 95 ? 5.152 -7.997 -7.318 1.00 73.00 95 GLN A N 1
ATOM 739 C CA . GLN A 1 95 ? 5.698 -9.309 -6.956 1.00 73.00 95 GLN A CA 1
ATOM 740 C C . GLN A 1 95 ? 6.794 -9.227 -5.887 1.00 73.00 95 GLN A C 1
ATOM 742 O O . GLN A 1 95 ? 7.206 -10.249 -5.350 1.00 73.00 95 GLN A O 1
ATOM 747 N N . VAL A 1 96 ? 7.252 -8.019 -5.552 1.00 63.72 96 VAL A N 1
ATOM 748 C CA . VAL A 1 96 ? 8.253 -7.818 -4.505 1.00 63.72 96 VAL A CA 1
ATOM 749 C C . VAL A 1 96 ? 7.597 -8.054 -3.141 1.00 63.72 96 VAL A C 1
ATOM 751 O O . VAL A 1 96 ? 6.776 -7.264 -2.676 1.00 63.72 96 VAL A O 1
ATOM 754 N N . THR A 1 97 ? 7.941 -9.174 -2.511 1.00 53.00 97 THR A N 1
ATOM 755 C CA . THR A 1 97 ? 7.397 -9.625 -1.218 1.00 53.00 97 THR A CA 1
ATOM 756 C C . THR A 1 97 ? 8.131 -9.033 -0.015 1.00 53.00 97 THR A C 1
ATOM 758 O O . THR A 1 97 ? 7.597 -9.043 1.095 1.00 53.00 97 THR A O 1
ATOM 761 N N . SER A 1 98 ? 9.322 -8.473 -0.233 1.00 47.31 98 SER A N 1
ATOM 762 C CA . SER A 1 98 ? 10.150 -7.855 0.802 1.00 47.31 98 SER A CA 1
ATOM 763 C C . SER A 1 98 ? 10.100 -6.330 0.688 1.00 47.31 98 SER A C 1
ATOM 765 O O . SER A 1 98 ? 10.258 -5.800 -0.411 1.00 47.31 98 SER A O 1
ATOM 767 N N . PRO A 1 99 ? 9.895 -5.578 1.785 1.00 48.84 99 PRO A N 1
ATOM 768 C CA . PRO A 1 99 ? 10.014 -4.127 1.725 1.00 4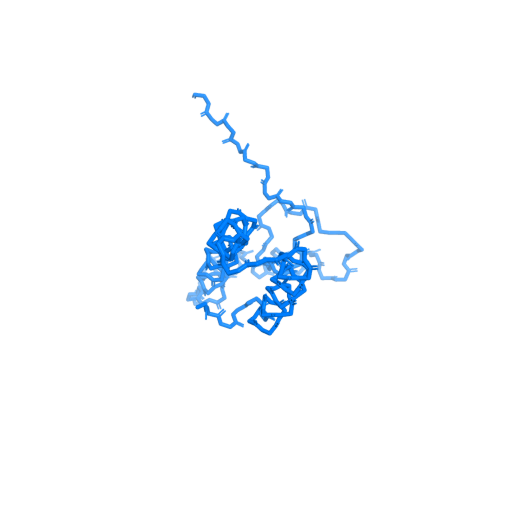8.84 99 PRO A CA 1
ATOM 769 C C . PRO A 1 99 ? 11.413 -3.764 1.202 1.00 48.84 99 PRO A C 1
ATOM 771 O O . PRO A 1 99 ? 12.381 -4.417 1.604 1.00 48.84 99 PRO A O 1
ATOM 774 N N . PRO A 1 100 ? 11.548 -2.752 0.322 1.00 47.81 100 PRO A N 1
ATOM 775 C CA . PRO A 1 100 ? 12.861 -2.322 -0.129 1.00 47.81 100 PRO A CA 1
ATOM 776 C C . PRO A 1 100 ? 13.700 -2.011 1.107 1.00 47.81 100 PRO A C 1
ATOM 778 O O . PRO A 1 100 ? 13.253 -1.278 1.995 1.00 47.81 100 PRO A O 1
ATOM 781 N N . THR A 1 101 ? 14.895 -2.596 1.189 1.00 46.09 101 THR A N 1
ATOM 782 C CA . THR A 1 101 ? 15.867 -2.236 2.218 1.00 46.09 101 THR A CA 1
ATOM 783 C C . THR A 1 101 ? 16.076 -0.735 2.132 1.00 46.09 101 THR A C 1
ATOM 785 O O . THR A 1 101 ? 16.628 -0.235 1.151 1.00 46.09 101 THR A O 1
ATOM 788 N N . VAL A 1 102 ? 15.591 -0.005 3.137 1.00 41.75 102 VAL A N 1
ATOM 789 C CA . VAL A 1 102 ? 15.901 1.412 3.276 1.00 41.75 102 VAL A CA 1
ATOM 790 C C . VAL A 1 102 ? 17.402 1.470 3.506 1.00 41.75 102 VAL A C 1
ATOM 792 O O . VAL A 1 102 ? 17.879 1.148 4.591 1.00 41.75 102 VAL A O 1
ATOM 795 N N . SER A 1 103 ? 18.156 1.820 2.466 1.00 38.97 103 SER A N 1
ATOM 796 C CA . SER A 1 103 ? 19.541 2.231 2.633 1.00 38.97 103 SER A CA 1
ATOM 797 C C . SER A 1 103 ? 19.501 3.502 3.470 1.00 38.97 103 SER A C 1
ATOM 799 O O . SER A 1 103 ? 19.203 4.589 2.975 1.00 38.97 103 SER A O 1
ATOM 801 N N . THR A 1 104 ? 19.713 3.363 4.775 1.00 38.66 104 THR A N 1
ATOM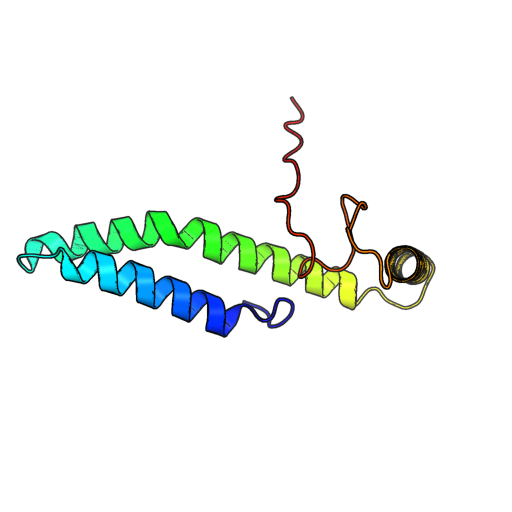 802 C CA . THR A 1 104 ? 20.121 4.474 5.625 1.00 38.66 104 THR A CA 1
ATOM 803 C C . THR A 1 104 ? 21.528 4.857 5.189 1.00 38.66 104 THR A C 1
ATOM 805 O O . THR A 1 104 ? 22.512 4.394 5.761 1.00 38.66 104 THR A O 1
ATOM 808 N N . ALA A 1 105 ? 21.617 5.643 4.117 1.00 33.50 105 ALA A N 1
ATOM 809 C CA . ALA A 1 105 ? 22.809 6.415 3.829 1.00 33.50 105 ALA A CA 1
ATOM 810 C C . ALA A 1 105 ? 22.955 7.436 4.966 1.00 33.50 105 ALA A C 1
ATOM 812 O O . ALA A 1 105 ? 22.076 8.279 5.164 1.00 33.50 105 ALA A O 1
ATOM 813 N N . ALA A 1 106 ? 24.005 7.239 5.762 1.00 35.81 106 ALA A N 1
ATOM 814 C CA . ALA A 1 106 ? 24.477 8.158 6.789 1.00 35.81 106 ALA A CA 1
ATOM 815 C C . ALA A 1 106 ? 25.106 9.409 6.164 1.00 35.81 106 ALA A C 1
ATOM 817 O O . ALA A 1 106 ? 25.639 9.294 5.035 1.00 35.81 106 ALA A O 1
#

Foldseek 3Di:
DAPLQVCPVVLVVVLCVQLVVLVVPDDDPVCNVVSVVVSCVVRVVVVVVVVVVSVLLVCLVPDPPDDSVVVLVVLCVVCVVPPDRPDLPNSRPNRPPDDRPPPPPD

Secondary structure (DSSP, 8-state):
--GGGS-HHHHHHHHHHHHHHHHTT--SGGGHHHHHHHHHHHHHHHHHHHHHHHHHHHHHHTPPSSHHHHHHHHHHHHTTT-SS---TT-S-TTT--S--------

Mean predicted aligned error: 6.28 Å

Solvent-accessible surface area (backbone atoms only — not comparable to full-atom values): 6549 Å² total; per-residue (Å²): 122,62,80,69,58,69,46,69,68,57,51,52,52,54,49,50,53,53,47,52,54,43,57,71,68,48,89,51,80,84,46,46,60,61,39,52,52,52,43,46,69,68,44,47,65,57,56,50,48,54,36,54,52,17,53,51,36,47,50,63,74,62,52,62,92,49,73,70,36,52,53,52,50,50,56,53,60,75,52,64,87,50,96,65,88,83,60,88,81,51,79,55,72,77,72,60,87,64,80,75,81,77,78,80,78,126

InterPro domains:
  IPR036188 FAD/NAD(P)-binding domain superfamily [G3DSA:3.50.50.60] (1-81)
  IPR036188 FAD/NAD(P)-binding domain superfamily [SSF51905] (1-77)
  IPR050493 FAD-dependent Monooxygenases in Biosynthesis and Metabolism [PTHR13789] (1-80)

Sequence (106 aa):
MLPYLAQGANSSLEDGAVLGFLLGKVRGKETIKDALEMYEVI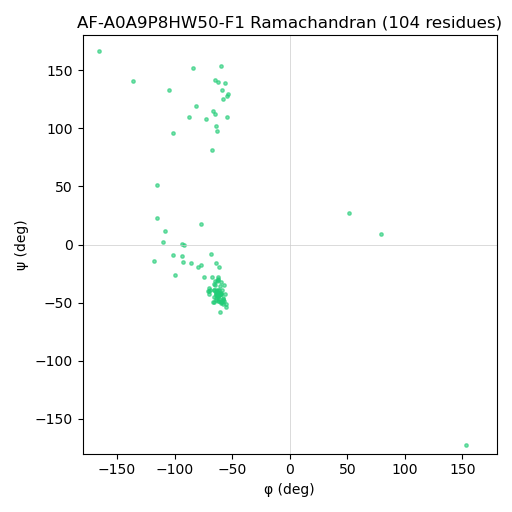RKGRGEAIGRESFRQRETLHIPDGPEQEARDATLLMQLGAEEITEPDFPSRWQVTSPPTVSTAA

pLDDT: mean 88.01, std 15.95, range [33.5, 98.62]